Protein AF-A0A1U7N4Z0-F1 (afdb_monomer)

Radius of gyration: 23.35 Å; Cα contacts (8 Å, |Δi|>4): 35; chains: 1; bounding box: 38×21×72 Å

Secondary structure (DSSP, 8-state):
-PPPHHHHHHHHHHHHHHHHHHHHHHHHHHHHHHHHHHHHHHHHHHHHHHHSS--HHHHHTHHHHHTS-HHHHHHHHHH--HHHHHHHH-

Solvent-accessible surface area (backbone atoms only — not comparable to full-atom values): 5236 Å² total; per-residue (Å²): 135,82,75,53,70,69,55,55,53,49,51,51,50,52,54,52,49,52,51,51,52,50,51,55,50,52,50,53,53,50,51,54,51,47,52,51,53,50,48,49,50,51,53,53,50,50,51,34,72,74,68,41,83,75,47,73,70,62,56,65,35,47,64,69,44,64,72,42,54,71,83,61,36,50,57,49,72,74,69,48,52,73,66,60,50,45,72,73,64,110

pLDDT: mean 93.31, std 7.24, range [50.19, 97.88]

Structure (mmCIF, N/CA/C/O backbone):
data_AF-A0A1U7N4Z0-F1
#
_entry.id   AF-A0A1U7N4Z0-F1
#
loop_
_atom_site.group_PDB
_atom_site.id
_atom_site.type_symbol
_atom_site.label_atom_id
_atom_site.label_alt_id
_atom_site.label_comp_id
_atom_site.label_asym_id
_atom_site.label_entity_id
_atom_site.label_seq_id
_atom_site.pdbx_PDB_ins_code
_atom_site.Cartn_x
_atom_site.Cartn_y
_atom_site.Cartn_z
_atom_site.occupancy
_atom_site.B_iso_or_equiv
_atom_site.auth_seq_id
_atom_site.auth_comp_id
_atom_site.auth_asym_id
_atom_site.auth_atom_id
_atom_site.pdbx_PDB_model_num
ATOM 1 N N . MET A 1 1 ? 10.800 -10.914 -54.726 1.00 50.19 1 MET A N 1
ATOM 2 C CA . MET A 1 1 ? 11.631 -9.770 -54.296 1.00 50.19 1 MET A CA 1
ATOM 3 C C . MET A 1 1 ? 12.363 -10.175 -53.026 1.00 50.19 1 MET A C 1
ATOM 5 O O . MET A 1 1 ? 11.707 -10.344 -52.008 1.00 50.19 1 MET A O 1
ATOM 9 N N . GLN A 1 2 ? 13.674 -10.428 -53.086 1.00 63.12 2 GLN A N 1
ATOM 10 C CA . GLN A 1 2 ? 14.468 -10.634 -51.870 1.00 63.12 2 GLN A CA 1
ATOM 11 C C . GLN A 1 2 ? 14.707 -9.263 -51.238 1.00 63.12 2 GLN A C 1
ATOM 13 O O . GLN A 1 2 ? 15.223 -8.360 -51.894 1.00 63.12 2 GLN A O 1
ATOM 18 N N . LEU A 1 3 ? 14.275 -9.091 -49.991 1.00 62.66 3 LEU A N 1
ATOM 19 C CA . LEU A 1 3 ? 14.673 -7.941 -49.186 1.00 62.66 3 LEU A CA 1
ATOM 20 C C . LEU A 1 3 ? 16.207 -7.933 -49.139 1.00 62.66 3 LEU A C 1
ATOM 22 O O . LEU A 1 3 ? 16.811 -8.974 -48.884 1.00 62.66 3 LEU A O 1
ATOM 26 N N . SER A 1 4 ? 16.839 -6.797 -49.447 1.00 80.69 4 SER A N 1
ATOM 27 C CA . SER A 1 4 ? 18.302 -6.695 -49.397 1.00 80.69 4 SER A CA 1
ATOM 28 C C . SER A 1 4 ? 18.795 -7.070 -47.994 1.00 80.69 4 SER A C 1
ATOM 30 O O . SER A 1 4 ? 18.106 -6.795 -47.011 1.00 80.69 4 SER A O 1
ATOM 32 N N . GLY A 1 5 ? 19.979 -7.681 -47.872 1.00 82.81 5 GLY A N 1
ATOM 33 C CA . GLY A 1 5 ? 20.501 -8.138 -46.570 1.00 82.81 5 GLY A CA 1
ATOM 34 C C . GLY A 1 5 ? 20.523 -7.040 -45.493 1.00 82.81 5 GLY A C 1
ATOM 35 O O . GLY A 1 5 ? 20.288 -7.306 -44.320 1.00 82.81 5 GLY A O 1
ATOM 36 N N . ILE A 1 6 ? 20.665 -5.775 -45.905 1.00 84.12 6 ILE A N 1
ATOM 37 C CA . ILE A 1 6 ? 20.590 -4.595 -45.028 1.00 84.12 6 ILE A CA 1
ATOM 38 C C . ILE A 1 6 ? 19.201 -4.435 -44.385 1.00 84.12 6 ILE A C 1
ATOM 40 O O . ILE A 1 6 ? 19.088 -3.969 -43.253 1.00 84.12 6 ILE A O 1
ATOM 44 N N . TYR A 1 7 ? 18.121 -4.771 -45.090 1.00 85.94 7 TYR A N 1
ATOM 45 C CA . TYR A 1 7 ? 16.771 -4.715 -44.531 1.00 85.94 7 TYR A CA 1
ATOM 46 C C . TYR 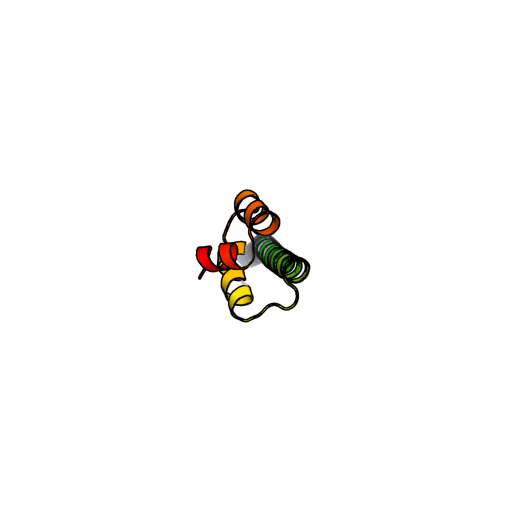A 1 7 ? 16.542 -5.827 -43.500 1.00 85.94 7 TYR A C 1
ATOM 48 O O . TYR A 1 7 ? 15.987 -5.559 -42.438 1.00 85.94 7 TYR A O 1
ATOM 56 N N . GLN A 1 8 ? 17.016 -7.046 -43.776 1.00 86.25 8 GLN A N 1
ATOM 57 C CA . GLN A 1 8 ? 16.936 -8.169 -42.832 1.00 86.25 8 GLN A CA 1
ATOM 58 C C . GLN A 1 8 ? 17.709 -7.863 -41.547 1.00 86.25 8 GLN A C 1
ATOM 60 O O . GLN A 1 8 ? 17.158 -7.973 -40.455 1.00 86.25 8 GLN A O 1
ATOM 65 N N . GLN A 1 9 ? 18.929 -7.344 -41.686 1.00 89.00 9 GLN A N 1
ATOM 66 C CA . GLN A 1 9 ? 19.742 -6.919 -40.552 1.00 89.00 9 GLN A CA 1
ATOM 67 C C . GLN A 1 9 ? 19.055 -5.814 -39.734 1.00 89.00 9 GLN A C 1
ATOM 69 O O . GLN A 1 9 ? 19.051 -5.860 -38.506 1.00 89.00 9 GLN A O 1
ATOM 74 N N . ARG A 1 10 ? 18.414 -4.833 -40.388 1.00 91.31 10 ARG A N 1
ATOM 75 C CA . ARG A 1 10 ? 17.645 -3.791 -39.685 1.00 91.31 10 ARG A CA 1
ATOM 76 C C . ARG A 1 10 ? 16.432 -4.349 -38.941 1.00 91.31 10 ARG A C 1
ATOM 78 O O . ARG A 1 10 ? 16.157 -3.893 -37.834 1.00 91.31 10 ARG A O 1
ATOM 85 N N . LEU A 1 11 ? 15.732 -5.330 -39.511 1.00 91.25 11 LEU A N 1
ATOM 86 C CA . LEU A 1 11 ? 14.593 -5.977 -38.858 1.00 91.25 11 LEU A CA 1
ATOM 87 C C . LEU A 1 11 ? 15.029 -6.780 -37.625 1.00 91.25 11 LEU A C 1
ATOM 89 O O . LEU A 1 11 ? 14.377 -6.714 -36.584 1.0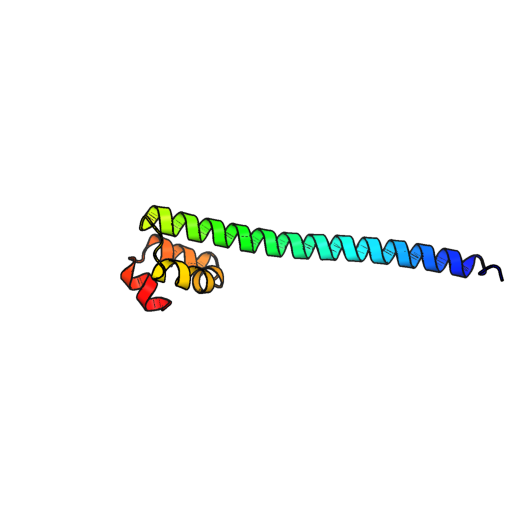0 91.25 11 LEU A O 1
ATOM 93 N N . GLU A 1 12 ? 16.146 -7.501 -37.716 1.00 91.88 12 GLU A N 1
ATOM 94 C CA . GLU A 1 12 ? 16.729 -8.230 -36.586 1.00 91.88 12 GLU A CA 1
ATOM 95 C C . GLU A 1 12 ? 17.134 -7.286 -35.455 1.00 91.88 12 GLU A C 1
ATOM 97 O O . GLU A 1 12 ? 16.776 -7.532 -34.302 1.00 91.88 12 GLU A O 1
ATOM 102 N N . VAL A 1 13 ? 17.804 -6.175 -35.780 1.00 93.88 13 VAL A N 1
ATOM 103 C CA . VAL A 1 13 ? 18.174 -5.142 -34.802 1.00 93.88 13 VAL A CA 1
ATOM 104 C C . VAL A 1 13 ? 16.929 -4.543 -34.150 1.00 93.88 13 VAL A C 1
ATOM 106 O O . VAL A 1 13 ? 16.854 -4.499 -32.926 1.00 93.88 13 VAL A O 1
ATOM 109 N N . ALA A 1 14 ? 15.916 -4.156 -34.932 1.00 93.06 14 ALA A N 1
ATOM 110 C CA . ALA A 1 14 ? 14.659 -3.632 -34.394 1.00 93.06 14 ALA A CA 1
ATOM 111 C C . ALA A 1 14 ? 13.955 -4.649 -33.474 1.00 93.06 14 ALA A C 1
ATOM 113 O O . ALA A 1 14 ? 13.467 -4.295 -32.404 1.00 93.06 14 ALA A O 1
ATOM 114 N N . THR A 1 15 ? 13.965 -5.930 -33.848 1.00 94.31 15 THR A N 1
ATOM 115 C CA . THR A 1 15 ? 13.380 -7.019 -33.048 1.00 94.31 15 THR A CA 1
ATOM 116 C C . THR A 1 15 ? 14.157 -7.265 -31.753 1.00 94.31 15 THR A C 1
ATOM 118 O O . THR A 1 15 ? 13.576 -7.610 -30.723 1.00 94.31 15 THR A O 1
ATOM 121 N N . GLN A 1 16 ? 15.484 -7.138 -31.782 1.00 94.25 16 GLN A N 1
ATOM 122 C CA . GLN A 1 16 ? 16.313 -7.251 -30.583 1.00 94.25 16 GLN A CA 1
ATOM 123 C C . GLN A 1 16 ? 16.115 -6.055 -29.648 1.00 94.25 16 GLN A C 1
ATOM 125 O O . GLN A 1 16 ? 15.960 -6.265 -28.447 1.00 94.25 16 GLN A O 1
ATOM 130 N N . LEU A 1 17 ? 16.056 -4.836 -30.191 1.00 94.88 17 LEU A N 1
ATOM 131 C CA . LEU A 1 17 ? 15.794 -3.618 -29.423 1.00 94.88 17 LEU A CA 1
ATOM 132 C C . LEU A 1 17 ? 14.418 -3.668 -28.757 1.00 94.88 17 LEU A C 1
ATOM 134 O O . LEU A 1 17 ? 14.343 -3.545 -27.540 1.00 94.88 17 LEU A O 1
ATOM 138 N N . GLY A 1 18 ? 13.357 -3.981 -29.506 1.00 95.38 18 GLY A N 1
ATOM 139 C CA . GLY A 1 18 ? 12.006 -4.076 -28.943 1.00 95.38 18 GLY A CA 1
ATOM 140 C C . GLY A 1 18 ? 11.881 -5.142 -27.84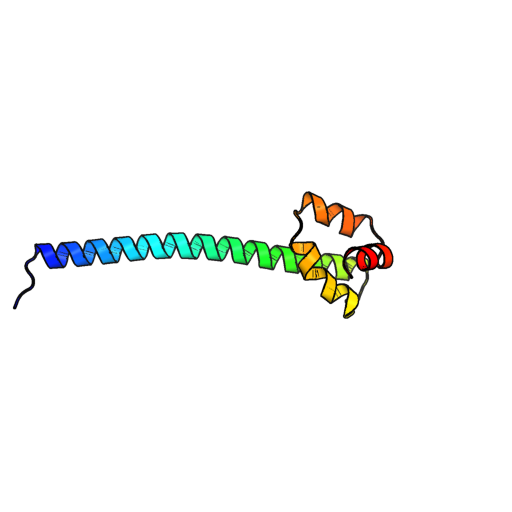8 1.00 95.38 18 GLY A C 1
ATOM 141 O O . GLY A 1 18 ? 11.172 -4.945 -26.863 1.00 95.38 18 GLY A O 1
ATOM 142 N N . ARG A 1 19 ? 12.618 -6.260 -27.955 1.00 96.00 19 ARG A N 1
ATOM 143 C CA . ARG A 1 19 ? 12.690 -7.258 -26.873 1.00 96.00 19 ARG A CA 1
ATOM 144 C C . ARG A 1 19 ? 13.395 -6.720 -25.631 1.00 96.00 19 ARG A C 1
ATOM 146 O O . ARG A 1 19 ? 12.930 -6.982 -24.527 1.00 96.00 19 ARG A O 1
ATOM 153 N N . GLN A 1 20 ? 14.500 -5.993 -25.792 1.00 94.56 20 GLN A N 1
ATOM 154 C CA . GLN A 1 20 ? 15.199 -5.385 -24.658 1.00 94.56 20 GLN A CA 1
ATOM 155 C C . GLN A 1 20 ? 14.334 -4.322 -23.975 1.00 94.56 20 GLN A C 1
ATOM 157 O O . GLN A 1 20 ? 14.182 -4.362 -22.757 1.00 94.56 20 GLN A O 1
ATOM 162 N N . GLU A 1 21 ? 13.716 -3.431 -24.749 1.00 94.06 21 GLU A N 1
ATOM 163 C CA . GLU A 1 21 ? 12.803 -2.404 -24.237 1.00 94.06 21 GLU A CA 1
ATOM 164 C C . GLU A 1 21 ? 11.619 -3.031 -23.494 1.00 94.06 21 GLU A C 1
ATOM 166 O O . GLU A 1 21 ? 11.352 -2.669 -22.349 1.00 94.06 21 GLU A O 1
ATOM 171 N N . GLY A 1 22 ? 10.975 -4.045 -24.084 1.00 96.00 22 GLY A N 1
ATOM 172 C CA . GLY A 1 22 ? 9.861 -4.754 -23.454 1.00 96.00 22 GLY A CA 1
ATOM 173 C C . GLY A 1 22 ? 10.243 -5.457 -22.148 1.00 96.00 22 GLY A C 1
ATOM 174 O O . GLY A 1 22 ? 9.470 -5.440 -21.193 1.00 96.00 22 GLY A O 1
ATOM 175 N N . LEU A 1 23 ? 11.447 -6.035 -22.059 1.00 96.50 23 LEU A N 1
ATOM 176 C CA . LEU A 1 23 ? 11.944 -6.639 -20.816 1.00 96.50 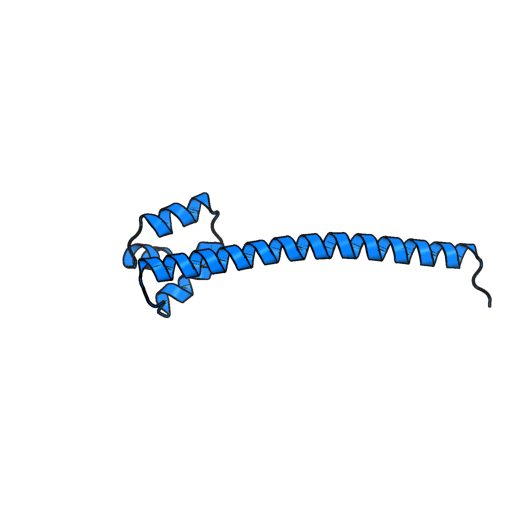23 LEU A CA 1
ATOM 177 C C . LEU A 1 23 ? 12.179 -5.594 -19.721 1.00 96.50 23 LEU A C 1
ATOM 179 O O . LEU A 1 23 ? 11.836 -5.833 -18.563 1.00 96.50 23 LEU A O 1
ATOM 183 N N . VAL A 1 24 ? 12.759 -4.444 -20.073 1.00 95.31 24 VAL A N 1
ATOM 184 C CA . VAL A 1 24 ? 13.002 -3.351 -19.122 1.00 95.31 24 VAL A CA 1
ATOM 185 C C . VAL A 1 24 ? 11.678 -2.781 -18.622 1.00 95.31 24 VAL A C 1
ATOM 187 O O . VAL A 1 24 ? 11.483 -2.673 -17.410 1.00 95.31 24 VAL A O 1
ATOM 190 N N . GLN A 1 25 ? 10.752 -2.482 -19.534 1.00 94.19 25 GLN A N 1
ATOM 191 C CA . GLN A 1 25 ? 9.434 -1.960 -19.190 1.00 94.19 25 GLN A CA 1
ATOM 192 C C . GLN A 1 25 ? 8.644 -2.957 -18.334 1.00 94.19 25 GLN A C 1
ATOM 194 O O . GLN A 1 25 ? 8.184 -2.598 -17.252 1.00 94.19 25 GLN A O 1
ATOM 199 N N . GLY A 1 26 ? 8.564 -4.223 -18.751 1.00 96.25 26 GLY A N 1
ATOM 200 C CA . GLY A 1 26 ? 7.835 -5.254 -18.011 1.00 96.25 26 GLY A CA 1
ATOM 201 C C . GLY A 1 26 ? 8.411 -5.505 -16.615 1.00 96.25 26 GLY A C 1
ATOM 202 O O . GLY A 1 26 ? 7.661 -5.678 -15.655 1.00 96.25 26 GLY A O 1
ATOM 203 N N . LYS A 1 27 ? 9.742 -5.461 -16.461 1.00 96.50 27 LYS A N 1
ATOM 204 C CA . LYS A 1 27 ? 10.382 -5.551 -15.141 1.00 96.50 27 LYS A CA 1
ATOM 205 C C . LYS A 1 27 ? 10.013 -4.357 -14.261 1.00 96.50 27 LYS A C 1
ATOM 207 O O . LYS A 1 27 ? 9.716 -4.549 -13.084 1.00 96.50 27 LYS A O 1
ATOM 212 N N . GLN A 1 28 ? 10.031 -3.143 -14.809 1.00 95.00 28 GLN A N 1
ATOM 213 C CA . GLN A 1 28 ? 9.695 -1.936 -14.057 1.00 95.00 28 GLN A CA 1
ATOM 214 C C . GLN A 1 28 ? 8.227 -1.937 -13.612 1.00 95.00 28 GLN A C 1
ATOM 216 O O . GLN A 1 28 ? 7.944 -1.700 -12.438 1.00 95.00 28 GLN A O 1
ATOM 221 N N . GLU A 1 29 ? 7.302 -2.250 -14.519 1.00 94.94 29 GLU A N 1
ATOM 222 C CA . GLU A 1 29 ? 5.870 -2.355 -14.218 1.00 94.94 29 GLU A CA 1
ATOM 223 C C . GLU A 1 29 ? 5.597 -3.444 -13.175 1.00 94.94 29 GLU A C 1
ATOM 225 O O . GLU A 1 29 ? 4.905 -3.192 -12.186 1.00 94.94 29 GLU A O 1
ATOM 230 N N . GLY A 1 30 ? 6.217 -4.619 -13.331 1.00 96.62 30 GLY A N 1
ATOM 231 C CA . GLY A 1 30 ? 6.086 -5.726 -12.386 1.00 96.62 30 GLY A CA 1
ATOM 232 C C . GLY A 1 30 ? 6.590 -5.381 -10.983 1.00 96.62 30 GLY A C 1
ATOM 233 O O . GLY A 1 30 ? 5.948 -5.740 -9.997 1.00 96.62 30 GLY A O 1
ATOM 234 N N . LEU A 1 31 ? 7.696 -4.636 -10.869 1.00 96.50 31 LEU A N 1
ATOM 235 C CA . LEU A 1 31 ? 8.198 -4.159 -9.577 1.00 96.50 31 LEU A CA 1
ATOM 236 C C . LEU A 1 31 ? 7.222 -3.180 -8.918 1.00 96.50 31 LEU A C 1
ATOM 238 O O . LEU A 1 31 ? 6.922 -3.321 -7.734 1.00 96.50 31 LEU A O 1
ATOM 242 N N . VAL A 1 32 ? 6.694 -2.214 -9.673 1.00 94.06 32 VAL A N 1
ATOM 243 C CA . VAL A 1 32 ? 5.731 -1.235 -9.146 1.00 94.06 32 VAL A CA 1
ATOM 244 C C . VAL A 1 32 ? 4.446 -1.926 -8.687 1.00 94.06 32 VAL A C 1
ATOM 246 O O . VAL A 1 32 ? 3.991 -1.686 -7.568 1.00 94.06 32 VAL A O 1
ATOM 249 N N . GLN A 1 33 ? 3.885 -2.821 -9.503 1.00 94.56 33 GLN A N 1
ATOM 250 C CA . GLN A 1 33 ? 2.692 -3.586 -9.133 1.00 94.56 33 GLN A CA 1
ATOM 251 C C . GLN A 1 33 ? 2.943 -4.497 -7.928 1.00 94.56 33 GLN A C 1
ATOM 253 O O . GLN A 1 33 ? 2.110 -4.558 -7.025 1.00 94.56 33 GLN A O 1
ATOM 258 N N . GLY A 1 34 ? 4.097 -5.169 -7.880 1.00 96.06 34 GLY A N 1
ATOM 259 C CA . GLY A 1 34 ? 4.495 -6.012 -6.754 1.00 96.06 34 GLY A CA 1
ATOM 260 C C . GLY A 1 34 ? 4.536 -5.233 -5.441 1.00 96.06 34 GLY A C 1
ATOM 261 O O . GLY A 1 34 ? 3.899 -5.640 -4.472 1.00 96.06 34 GLY A O 1
ATOM 262 N N . MET A 1 35 ? 5.188 -4.067 -5.437 1.00 93.25 35 MET A N 1
ATOM 263 C CA . MET A 1 35 ? 5.258 -3.196 -4.259 1.00 93.25 35 MET A CA 1
ATOM 264 C C . MET A 1 35 ? 3.878 -2.695 -3.813 1.00 93.25 35 MET A C 1
ATOM 266 O O . MET A 1 35 ? 3.605 -2.643 -2.614 1.00 93.25 35 MET A O 1
ATOM 270 N N . GLN A 1 36 ? 2.992 -2.338 -4.749 1.00 92.94 36 GLN A N 1
ATOM 271 C CA . GLN A 1 36 ? 1.631 -1.901 -4.413 1.00 92.94 36 GLN A CA 1
ATOM 272 C C . GLN A 1 36 ? 0.792 -3.040 -3.818 1.00 92.94 36 GLN A C 1
ATOM 274 O O . GLN A 1 36 ? 0.108 -2.855 -2.809 1.00 92.94 36 GLN A O 1
ATOM 279 N N . ASN A 1 37 ? 0.888 -4.240 -4.392 1.00 95.56 37 ASN A N 1
ATOM 280 C CA . ASN A 1 37 ? 0.182 -5.422 -3.898 1.00 95.56 37 ASN A CA 1
ATOM 281 C C . ASN A 1 37 ? 0.678 -5.845 -2.511 1.00 95.56 37 ASN A C 1
ATOM 283 O O . ASN A 1 37 ? -0.128 -6.161 -1.630 1.00 95.56 37 ASN A O 1
ATOM 287 N N . GLU A 1 38 ? 1.992 -5.824 -2.295 1.00 95.44 38 GLU A N 1
ATOM 288 C CA . GLU A 1 38 ? 2.599 -6.114 -0.998 1.00 95.44 38 GLU A CA 1
ATOM 289 C C . GLU A 1 38 ? 2.170 -5.082 0.048 1.00 95.44 38 GLU A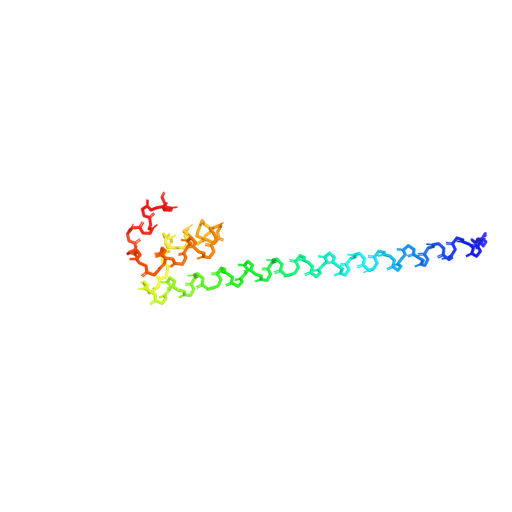 C 1
ATOM 291 O O . GLU A 1 38 ? 1.703 -5.452 1.126 1.00 95.44 38 GLU A O 1
ATOM 296 N N . ARG A 1 39 ? 2.215 -3.790 -0.298 1.00 94.38 39 ARG A N 1
ATOM 297 C CA . ARG A 1 39 ? 1.746 -2.705 0.571 1.00 94.38 39 ARG A CA 1
ATOM 298 C C . ARG A 1 39 ? 0.288 -2.893 0.975 1.00 94.38 39 ARG A C 1
ATOM 300 O O . ARG A 1 39 ? -0.028 -2.827 2.163 1.00 94.38 39 ARG A O 1
ATOM 307 N N . ARG A 1 40 ? -0.595 -3.170 0.013 1.00 96.00 40 ARG A N 1
ATOM 308 C CA . ARG A 1 40 ? -2.009 -3.459 0.284 1.00 96.00 40 ARG A CA 1
ATOM 309 C C . ARG A 1 40 ? -2.169 -4.645 1.224 1.00 96.00 40 ARG A C 1
ATOM 311 O O . ARG A 1 40 ? -2.942 -4.569 2.180 1.00 96.00 40 ARG A O 1
ATOM 318 N N . SER A 1 41 ? -1.432 -5.720 0.974 1.00 96.31 41 SER A N 1
ATOM 319 C CA . SER A 1 41 ? -1.483 -6.938 1.783 1.00 96.31 41 SER A CA 1
ATOM 320 C C . SER A 1 41 ? -1.026 -6.671 3.216 1.00 96.31 41 SER A C 1
ATOM 322 O O . SER A 1 41 ? -1.697 -7.081 4.163 1.00 96.31 41 SER A O 1
ATOM 324 N N . MET A 1 42 ? 0.059 -5.911 3.384 1.00 95.25 42 MET A N 1
ATOM 325 C CA . MET A 1 42 ? 0.589 -5.513 4.684 1.00 95.25 42 MET A CA 1
ATOM 326 C C . MET A 1 42 ? -0.410 -4.653 5.466 1.00 95.25 42 MET A C 1
ATOM 328 O O . MET A 1 42 ? -0.704 -4.963 6.619 1.00 95.25 42 MET A O 1
ATOM 332 N N . VAL A 1 43 ? -0.971 -3.606 4.850 1.00 96.12 43 VAL A N 1
ATOM 333 C CA . VAL A 1 43 ? -1.970 -2.738 5.501 1.00 96.12 43 VAL A CA 1
ATOM 334 C C . VAL A 1 43 ? -3.208 -3.539 5.898 1.00 96.12 43 VAL A C 1
ATOM 336 O O . VAL A 1 43 ? -3.658 -3.449 7.039 1.00 96.12 43 VAL A O 1
ATOM 339 N N . THR A 1 44 ? -3.713 -4.385 4.998 1.00 97.12 44 THR A N 1
ATOM 340 C CA . THR A 1 44 ? -4.870 -5.252 5.269 1.00 97.12 44 THR A CA 1
ATOM 341 C C . THR A 1 44 ? -4.594 -6.187 6.450 1.00 97.12 44 THR A C 1
ATOM 343 O O . THR A 1 44 ? -5.408 -6.300 7.366 1.00 97.12 44 THR A O 1
ATOM 346 N N . TYR A 1 45 ? -3.423 -6.830 6.468 1.00 95.94 45 TYR A N 1
ATOM 347 C CA . TYR A 1 45 ? -3.016 -7.717 7.554 1.00 95.94 45 TYR A CA 1
ATOM 348 C C . TYR A 1 45 ? -2.912 -6.981 8.895 1.00 95.94 45 TYR A C 1
ATOM 350 O O . TYR A 1 45 ? -3.408 -7.479 9.905 1.00 95.94 45 TYR A O 1
ATOM 358 N N . LEU A 1 46 ? -2.304 -5.792 8.913 1.00 95.31 46 LEU A N 1
ATOM 359 C CA . LEU A 1 46 ? -2.154 -4.991 10.128 1.00 95.31 46 LEU A CA 1
ATOM 360 C C . LEU A 1 46 ? -3.502 -4.535 10.682 1.00 95.31 46 LEU A C 1
ATOM 362 O O . LEU A 1 46 ? -3.729 -4.668 11.884 1.00 95.31 46 LEU A O 1
ATOM 366 N N . LEU A 1 47 ? -4.407 -4.056 9.824 1.00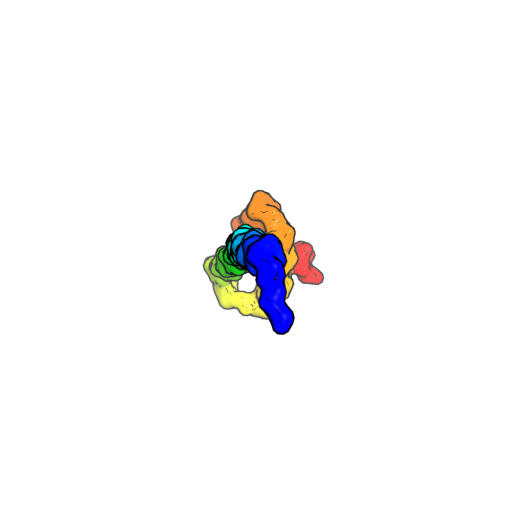 96.62 47 LEU A N 1
ATOM 367 C CA . LEU A 1 47 ? -5.767 -3.702 10.235 1.00 96.62 47 LEU A CA 1
ATOM 368 C C . LEU A 1 47 ? -6.477 -4.907 10.852 1.00 96.62 47 LEU A C 1
ATOM 370 O O . LEU A 1 47 ? -7.064 -4.776 11.925 1.00 96.62 47 LEU A O 1
ATOM 374 N N . ARG A 1 48 ? -6.358 -6.088 10.230 1.00 97.25 48 ARG A N 1
ATOM 375 C CA . ARG A 1 48 ? -6.985 -7.311 10.744 1.00 97.25 48 ARG A CA 1
ATOM 376 C C . ARG A 1 48 ? -6.391 -7.742 12.085 1.00 97.25 48 ARG A C 1
ATOM 378 O O . ARG A 1 48 ? -7.112 -8.123 12.998 1.00 97.25 48 ARG A O 1
ATOM 385 N N . SER A 1 49 ? -5.071 -7.651 12.220 1.00 96.31 49 SER A N 1
ATOM 386 C CA . SER A 1 49 ? -4.354 -7.957 13.463 1.00 96.31 49 SER A CA 1
ATOM 387 C C . SER A 1 49 ? -4.756 -7.017 14.610 1.00 96.31 49 SER A C 1
ATOM 389 O O . SER A 1 49 ? -4.888 -7.442 15.754 1.00 96.31 49 SER A O 1
ATOM 391 N N . ARG A 1 50 ? -4.990 -5.736 14.303 1.00 95.38 50 ARG A N 1
ATOM 392 C CA . ARG A 1 50 ? -5.333 -4.693 15.281 1.00 95.38 50 ARG A CA 1
ATOM 393 C C . ARG A 1 50 ? -6.802 -4.682 15.685 1.00 95.38 50 ARG A C 1
ATOM 395 O O . ARG A 1 50 ? -7.104 -4.466 16.855 1.00 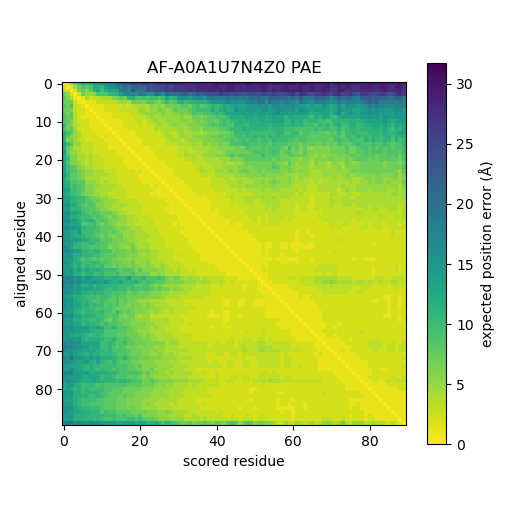95.38 50 ARG A O 1
ATOM 402 N N . PHE A 1 51 ? -7.698 -4.824 14.714 1.00 95.94 51 PHE A N 1
ATOM 403 C CA . PHE A 1 51 ? -9.127 -4.559 14.887 1.00 95.94 51 PHE A CA 1
ATOM 404 C C . PHE A 1 51 ? -10.007 -5.801 14.698 1.00 95.94 51 PHE A C 1
ATOM 406 O O . PHE A 1 51 ? -11.212 -5.715 14.921 1.00 95.94 51 PHE A O 1
ATOM 413 N N . GLY A 1 52 ? -9.424 -6.950 14.347 1.00 95.00 52 GLY A N 1
ATOM 414 C CA . GLY A 1 52 ? -10.161 -8.176 14.056 1.00 95.00 52 GLY A CA 1
ATOM 415 C C . GLY A 1 52 ? -10.709 -8.190 12.630 1.00 95.00 52 GLY A C 1
ATOM 416 O O . GLY A 1 52 ? -10.054 -7.729 11.699 1.00 95.00 52 GLY A O 1
ATOM 417 N N . GLU A 1 53 ? -11.900 -8.752 12.441 1.00 95.38 53 GLU A N 1
ATOM 418 C CA . GLU A 1 53 ? -12.541 -8.813 11.123 1.00 95.38 53 GLU A CA 1
ATOM 419 C C . GLU A 1 53 ? -12.718 -7.417 10.503 1.00 95.38 53 GLU A C 1
ATOM 421 O O . GLU A 1 53 ? -13.104 -6.456 11.171 1.00 95.38 53 GLU A O 1
ATOM 426 N N . LEU A 1 54 ? -12.426 -7.309 9.204 1.00 96.75 54 LEU A N 1
ATOM 427 C CA . LEU A 1 54 ? -12.514 -6.048 8.474 1.00 96.75 54 LEU A CA 1
ATOM 428 C C . LEU A 1 54 ? -13.923 -5.865 7.919 1.00 96.75 54 LEU A C 1
ATOM 430 O O . LEU A 1 54 ? -14.300 -6.475 6.919 1.00 96.75 54 LEU A O 1
ATOM 434 N N . ASP A 1 55 ? -14.693 -4.997 8.565 1.00 97.00 55 ASP A N 1
ATOM 435 C CA . ASP A 1 55 ? -15.976 -4.542 8.042 1.00 97.00 55 ASP A CA 1
ATOM 436 C C . ASP A 1 55 ? -15.817 -3.615 6.820 1.00 97.00 55 ASP A C 1
ATOM 438 O O . ASP A 1 55 ? -14.720 -3.206 6.433 1.00 97.00 55 ASP A O 1
ATOM 442 N N . GLN A 1 56 ? -16.944 -3.257 6.199 1.00 97.00 56 GLN A N 1
ATOM 443 C CA . GLN A 1 56 ? -16.958 -2.396 5.013 1.00 97.00 56 GLN A CA 1
ATOM 444 C C . GLN A 1 56 ? -16.300 -1.029 5.245 1.00 97.00 56 GLN A C 1
ATOM 446 O O . GLN A 1 56 ? -15.701 -0.488 4.318 1.00 97.00 56 GLN A O 1
ATOM 451 N N . GLN A 1 57 ? -16.377 -0.482 6.462 1.00 97.31 57 GLN A N 1
ATOM 452 C CA . GLN A 1 57 ? -15.763 0.805 6.785 1.00 97.31 57 GLN A CA 1
ATOM 453 C C . GLN A 1 57 ? -14.237 0.686 6.775 1.00 97.31 57 GLN A C 1
ATOM 455 O O . GLN A 1 57 ? -13.558 1.510 6.169 1.00 97.31 57 GLN A O 1
ATOM 460 N N . LEU A 1 58 ? -13.695 -0.369 7.388 1.00 97.00 58 LEU A N 1
ATOM 461 C CA . LEU A 1 58 ? -12.258 -0.638 7.391 1.00 97.00 58 LEU A CA 1
ATOM 462 C C . LEU A 1 58 ? -11.721 -0.999 6.003 1.00 97.00 58 LEU A C 1
ATOM 464 O O . LEU A 1 58 ? -10.606 -0.612 5.663 1.00 97.00 58 LEU A O 1
ATOM 468 N N . LEU A 1 59 ? -12.503 -1.705 5.184 1.00 96.88 59 LEU A N 1
ATOM 469 C CA . LEU A 1 59 ? -12.118 -2.007 3.804 1.00 96.88 59 LEU A CA 1
ATOM 470 C C . LEU A 1 59 ? -12.055 -0.746 2.932 1.00 96.88 59 LEU A C 1
ATOM 472 O O . LEU A 1 59 ? -11.146 -0.619 2.111 1.00 96.88 59 LEU A O 1
ATOM 476 N N . ALA A 1 60 ? -12.983 0.195 3.128 1.00 97.00 60 ALA A N 1
ATOM 477 C CA . ALA A 1 60 ? -13.057 1.428 2.346 1.00 97.00 60 ALA A CA 1
ATOM 478 C C . ALA A 1 60 ? -11.830 2.336 2.533 1.00 97.00 60 ALA A C 1
ATOM 480 O O . ALA A 1 60 ? -11.437 3.037 1.602 1.00 97.00 60 ALA A O 1
ATOM 481 N N . ILE A 1 61 ? -11.186 2.288 3.702 1.00 97.19 61 ILE A N 1
ATOM 482 C CA . ILE A 1 61 ? -10.025 3.136 4.000 1.00 97.19 61 ILE A CA 1
ATOM 483 C C . ILE A 1 61 ? -8.683 2.538 3.546 1.00 97.19 61 ILE A C 1
ATOM 485 O O . ILE A 1 61 ? -7.653 3.198 3.674 1.00 97.19 61 ILE A O 1
ATOM 489 N N . ILE A 1 62 ? -8.656 1.309 3.010 1.00 96.12 62 ILE A N 1
ATOM 490 C CA . ILE A 1 62 ? -7.406 0.660 2.575 1.00 96.12 62 ILE A CA 1
ATOM 491 C C . ILE A 1 62 ? -6.755 1.436 1.426 1.00 96.12 62 ILE A C 1
ATOM 493 O O . ILE A 1 62 ? -5.563 1.721 1.504 1.00 96.12 62 ILE A O 1
ATOM 497 N N . GLU A 1 63 ? -7.519 1.811 0.395 1.00 95.75 63 GLU A N 1
ATOM 498 C CA . GLU A 1 63 ? -7.004 2.594 -0.742 1.00 95.75 63 GLU A CA 1
ATOM 499 C C . GLU A 1 63 ? -6.386 3.935 -0.318 1.00 95.75 63 GLU A C 1
ATOM 501 O O . GLU A 1 63 ? -5.221 4.184 -0.641 1.00 95.75 63 GLU A O 1
ATOM 506 N N . PRO A 1 64 ? -7.089 4.798 0.442 1.00 95.94 64 PRO A N 1
ATOM 507 C CA . PRO A 1 64 ? -6.498 6.058 0.871 1.00 95.94 64 PRO A CA 1
ATOM 508 C C . PRO A 1 64 ? -5.313 5.873 1.832 1.00 95.94 64 PRO A C 1
ATOM 510 O O . PRO A 1 64 ? -4.421 6.715 1.839 1.00 95.94 64 PRO A O 1
ATOM 513 N N . LEU A 1 65 ? -5.238 4.773 2.594 1.00 95.38 65 LEU A N 1
ATOM 514 C CA . LEU A 1 65 ? -4.066 4.461 3.423 1.00 95.38 65 LEU A CA 1
ATOM 515 C C . LEU A 1 65 ? -2.836 4.085 2.593 1.00 95.38 65 LEU A C 1
ATOM 517 O O . LEU A 1 65 ? -1.744 4.577 2.872 1.00 95.38 65 LEU A O 1
ATOM 521 N N . ILE A 1 66 ? -2.983 3.214 1.590 1.00 94.81 66 ILE A N 1
ATOM 522 C CA . ILE A 1 66 ? -1.840 2.764 0.776 1.00 94.81 66 ILE A CA 1
ATOM 523 C C . ILE A 1 66 ? -1.332 3.846 -0.182 1.00 94.81 66 ILE A C 1
ATOM 525 O O . ILE A 1 66 ? -0.183 3.762 -0.620 1.00 94.81 66 ILE A O 1
ATOM 529 N N . ALA A 1 67 ? -2.158 4.858 -0.466 1.00 94.81 67 ALA A N 1
ATOM 530 C CA . ALA A 1 67 ? -1.777 6.044 -1.228 1.00 94.81 67 ALA A CA 1
ATOM 531 C C . ALA A 1 67 ? -0.775 6.946 -0.482 1.00 94.81 67 ALA A C 1
ATOM 533 O O . ALA A 1 67 ? -0.022 7.676 -1.124 1.00 94.81 67 ALA A O 1
ATOM 534 N N . LEU A 1 68 ? -0.742 6.882 0.853 1.00 94.62 68 LEU A N 1
ATOM 535 C CA . LEU A 1 68 ? 0.240 7.590 1.678 1.00 94.62 68 LEU A CA 1
ATOM 536 C C . LEU A 1 68 ? 1.601 6.887 1.662 1.00 94.62 68 LEU A C 1
ATOM 538 O O . LEU A 1 68 ? 1.692 5.685 1.405 1.00 94.62 68 LEU A O 1
ATOM 542 N N . SER A 1 69 ? 2.677 7.601 1.994 1.00 91.94 69 SER A N 1
ATOM 543 C CA . SER A 1 69 ? 3.998 6.988 2.171 1.00 91.94 69 SER A CA 1
ATOM 544 C C . SER A 1 69 ? 4.039 6.069 3.411 1.00 91.94 69 SER A C 1
ATOM 546 O O . SER A 1 69 ? 3.22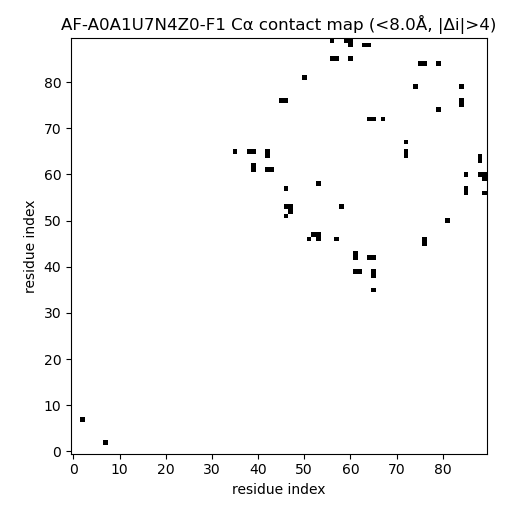2 6.221 4.326 1.00 91.94 69 SER A O 1
ATOM 548 N N . PRO A 1 70 ? 4.977 5.102 3.491 1.00 89.44 70 PRO A N 1
ATOM 549 C CA . PRO A 1 70 ? 5.160 4.278 4.688 1.00 89.44 70 PRO A CA 1
ATOM 550 C C . PRO A 1 70 ? 5.332 5.096 5.965 1.00 89.44 70 PRO A C 1
ATOM 552 O O . PRO A 1 70 ? 4.762 4.756 6.998 1.00 89.44 70 PRO A O 1
ATOM 555 N N . GLU A 1 71 ? 6.069 6.196 5.893 1.00 93.69 71 GLU A N 1
ATOM 556 C CA . GLU A 1 71 ? 6.330 7.104 7.007 1.00 93.69 71 GLU A CA 1
ATOM 557 C C . GLU A 1 71 ? 5.057 7.821 7.473 1.00 93.69 71 GLU A C 1
ATOM 559 O O . GLU A 1 71 ? 4.930 8.154 8.652 1.00 93.69 71 GLU A O 1
ATOM 564 N N . GLU A 1 72 ? 4.097 8.013 6.568 1.00 94.56 72 GLU A N 1
ATOM 565 C CA . GLU A 1 72 ? 2.813 8.643 6.849 1.00 94.56 72 GLU A CA 1
ATOM 566 C C . GLU A 1 72 ? 1.788 7.648 7.394 1.00 94.56 72 GLU A C 1
ATOM 568 O O . GLU A 1 72 ? 1.186 7.926 8.429 1.00 94.56 72 GLU A O 1
ATOM 573 N N . PHE A 1 73 ? 1.580 6.484 6.759 1.00 93.19 73 PHE A N 1
ATOM 574 C CA . PHE A 1 73 ? 0.530 5.555 7.205 1.00 93.19 73 PHE A CA 1
ATOM 575 C C . PHE A 1 73 ? 0.949 4.681 8.394 1.00 93.19 73 PHE A C 1
ATOM 577 O O . PHE A 1 73 ? 0.093 4.309 9.200 1.00 93.19 73 PHE A O 1
ATOM 584 N N . THR A 1 74 ? 2.239 4.355 8.552 1.00 92.19 74 THR A N 1
ATOM 585 C CA . THR A 1 74 ? 2.719 3.502 9.659 1.00 92.19 74 THR A CA 1
ATOM 586 C C . THR A 1 74 ? 2.334 4.052 11.036 1.00 92.19 74 THR A C 1
ATOM 588 O O . THR A 1 74 ? 1.733 3.310 11.818 1.00 92.19 74 THR A O 1
ATOM 591 N N . PRO A 1 75 ? 2.600 5.332 11.381 1.00 95.00 75 PRO A N 1
ATOM 592 C CA . PRO A 1 75 ? 2.183 5.860 12.675 1.00 95.00 75 PRO A CA 1
ATOM 593 C C . PRO A 1 75 ? 0.659 5.887 12.834 1.00 95.00 75 PRO A C 1
ATOM 595 O O . PRO A 1 75 ? 0.189 5.707 13.954 1.00 95.00 75 PRO A O 1
ATOM 598 N N . LEU A 1 76 ? -0.112 6.063 11.753 1.00 95.25 76 LEU A N 1
ATOM 599 C CA . LEU A 1 76 ? -1.577 6.044 11.817 1.00 95.25 76 LEU A CA 1
ATOM 600 C C . LEU A 1 76 ? -2.087 4.659 12.218 1.00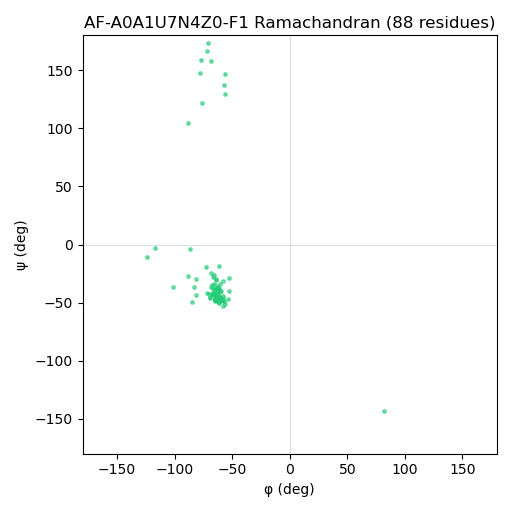 95.25 76 LEU A C 1
ATOM 602 O O . LEU A 1 76 ? -2.868 4.551 13.157 1.00 95.25 76 LEU A O 1
ATOM 606 N N . LEU A 1 77 ? -1.582 3.600 11.579 1.00 93.62 77 LEU A N 1
ATOM 607 C CA . LEU A 1 77 ? -1.974 2.219 11.881 1.00 93.62 77 LEU A CA 1
ATOM 608 C C . LEU A 1 77 ? -1.550 1.763 13.285 1.00 93.62 77 LEU A C 1
ATOM 610 O O . LEU A 1 77 ? -2.252 0.974 13.918 1.00 93.62 77 LEU A O 1
ATOM 614 N N . LEU A 1 78 ? -0.404 2.242 13.781 1.00 93.00 78 LEU A N 1
ATOM 615 C CA . LEU A 1 78 ? 0.119 1.841 15.090 1.00 93.00 78 LEU A CA 1
ATOM 616 C C . LEU A 1 78 ? -0.498 2.626 16.254 1.00 93.00 78 LEU A C 1
ATOM 618 O O . LEU A 1 78 ? -0.696 2.057 17.333 1.00 93.00 78 LEU A O 1
ATOM 622 N N . LYS A 1 79 ? -0.782 3.920 16.058 1.00 94.56 79 LYS A N 1
ATOM 623 C CA . LYS A 1 79 ? -1.176 4.832 17.142 1.00 94.56 79 LYS A CA 1
ATOM 624 C C . LYS A 1 79 ? -2.674 5.096 17.203 1.00 94.56 79 LYS A C 1
ATOM 626 O O . LYS A 1 79 ? -3.191 5.213 18.307 1.00 94.56 79 LYS A O 1
ATOM 631 N N . LEU A 1 80 ? -3.356 5.194 16.061 1.00 97.12 80 LEU A N 1
ATOM 632 C CA . LEU A 1 80 ? -4.770 5.560 16.055 1.00 97.12 80 LEU A CA 1
ATOM 633 C C . LEU A 1 80 ? -5.661 4.378 16.442 1.00 97.12 80 LEU A C 1
ATOM 635 O O . LEU A 1 80 ? -5.380 3.206 16.157 1.00 97.12 80 LEU A O 1
ATOM 639 N N . SER A 1 81 ? -6.766 4.710 17.097 1.00 97.19 81 SER A N 1
ATOM 640 C CA . SER A 1 81 ? -7.899 3.815 17.287 1.00 97.19 81 SER A CA 1
ATOM 641 C C . SER A 1 81 ? -8.669 3.615 15.978 1.00 97.19 81 SER A C 1
ATOM 643 O O . SER A 1 81 ? -8.529 4.379 15.022 1.00 97.19 81 SER A O 1
ATOM 645 N N . ARG A 1 82 ? -9.548 2.604 15.948 1.00 96.25 82 ARG A N 1
ATOM 646 C CA . ARG A 1 82 ? -10.444 2.358 14.807 1.00 96.25 82 ARG A CA 1
ATOM 647 C C . ARG A 1 82 ? -11.262 3.605 14.452 1.00 96.25 82 ARG A C 1
ATOM 649 O O . ARG A 1 82 ? -11.351 3.950 13.283 1.00 96.25 82 ARG A O 1
ATOM 656 N N . GLN A 1 83 ? -11.860 4.273 15.441 1.00 97.31 83 GLN A N 1
ATOM 657 C CA . GLN A 1 83 ? -12.733 5.430 15.196 1.00 97.31 83 GLN A CA 1
ATOM 658 C C . GLN A 1 83 ? -11.963 6.631 14.646 1.00 97.31 83 GLN A C 1
ATOM 660 O O . GLN A 1 83 ? -12.426 7.246 13.694 1.00 97.31 83 GLN A O 1
ATOM 665 N N . GLU A 1 84 ? -10.780 6.929 15.186 1.00 97.88 84 GLU A N 1
ATOM 666 C CA . GLU A 1 84 ? -9.930 8.018 14.681 1.00 97.88 84 GLU A CA 1
ATOM 667 C C . GLU A 1 84 ? -9.437 7.744 13.258 1.00 97.88 84 GLU A C 1
ATOM 669 O O . GLU A 1 84 ? -9.373 8.655 12.436 1.00 97.88 84 GLU A O 1
ATOM 674 N N . LEU A 1 85 ? -9.104 6.485 12.960 1.00 96.88 85 LEU A N 1
ATOM 675 C CA . LEU A 1 85 ? -8.687 6.072 11.626 1.00 96.88 85 LEU A CA 1
ATOM 676 C C . LEU A 1 85 ? -9.834 6.249 10.621 1.00 96.88 85 LEU A C 1
ATOM 678 O O . LEU A 1 85 ? -9.641 6.853 9.573 1.00 96.88 85 LEU A O 1
ATOM 682 N N . LEU A 1 86 ? -11.038 5.780 10.961 1.00 97.12 86 LEU A N 1
ATOM 683 C CA . LEU A 1 86 ? -12.217 5.945 10.113 1.00 97.12 86 LEU A CA 1
ATOM 684 C C . LEU A 1 86 ? -12.575 7.421 9.924 1.00 97.12 86 LEU A C 1
ATOM 686 O O . LEU A 1 86 ? -12.741 7.843 8.792 1.00 97.12 86 LEU A O 1
ATOM 690 N N . ALA A 1 87 ? -12.603 8.220 10.993 1.00 97.38 87 ALA A N 1
ATOM 691 C CA . ALA A 1 87 ? -12.928 9.648 10.925 1.00 97.38 87 ALA A CA 1
ATOM 692 C C . ALA A 1 87 ? -11.953 10.469 10.063 1.00 97.38 87 ALA A C 1
ATOM 694 O O . ALA A 1 87 ? -12.259 11.595 9.680 1.00 97.38 87 ALA A O 1
ATOM 695 N N . ARG A 1 88 ? -10.757 9.937 9.795 1.00 95.56 88 ARG A N 1
ATOM 696 C CA . ARG A 1 88 ? -9.752 10.587 8.953 1.00 95.56 88 ARG A CA 1
ATOM 697 C C . ARG A 1 88 ? -9.900 10.257 7.466 1.00 95.56 88 ARG A C 1
ATOM 699 O O . ARG A 1 88 ? -9.434 11.041 6.643 1.00 95.56 88 ARG A O 1
ATOM 706 N N . PHE A 1 89 ? -10.461 9.098 7.128 1.00 95.69 89 PHE A N 1
ATOM 707 C CA . PHE A 1 89 ? -10.432 8.548 5.767 1.00 95.69 89 PHE A CA 1
ATOM 708 C C . PHE A 1 89 ? -11.818 8.236 5.178 1.00 95.69 89 PHE A C 1
ATOM 710 O O . PHE A 1 89 ? -11.896 7.968 3.979 1.00 95.69 89 PHE A O 1
ATOM 717 N N . LEU A 1 90 ? -12.880 8.268 5.990 1.00 92.19 90 LEU A N 1
ATOM 718 C CA . LEU A 1 90 ? -14.290 8.275 5.580 1.00 92.19 90 LEU A CA 1
ATOM 719 C C . LEU A 1 90 ? -14.875 9.676 5.750 1.00 92.19 90 LEU A C 1
ATOM 721 O O . LEU A 1 90 ? -15.644 10.078 4.853 1.00 92.19 90 LEU A O 1
#

Mean predicted aligned error: 5.81 Å

Organism: NCBI:txid568701

Foldseek 3Di:
DDDPVVVVVVVVVVVVVVVVVCVVVVVVVCVVVVVLVVLLVVQVVLCCVQPNDQDPLNVQQSVVLSVDDCVPNVCVSVPDDPVVSSVVRD

Sequence (90 aa):
MQLSGIYQQRLEVATQLGRQEGLVQGKQEGLVQGMQNERRSMVTYLLRSRFGELDQQLLAIIEPLIALSPEEFTPLLLKLSRQELLARFL